Protein AF-A0A1C5L6K5-F1 (afdb_monomer_lite)

Secondary structure (DSSP, 8-state):
-HHHHHHHHHHHHHHHHHHHTT-S--HHHHHH--SHHHHHHHHHHHHHHHHHHHHHHHHHHHHHH-GGGHHHHHHHHHHHHHHHHHHHHHHHHHHHS--

Foldseek 3Di:
DLVVLLVVLVVLLVVLVCLLVVPDDDVVLCVLCVDPVLSNLLSNLVSLLSNLS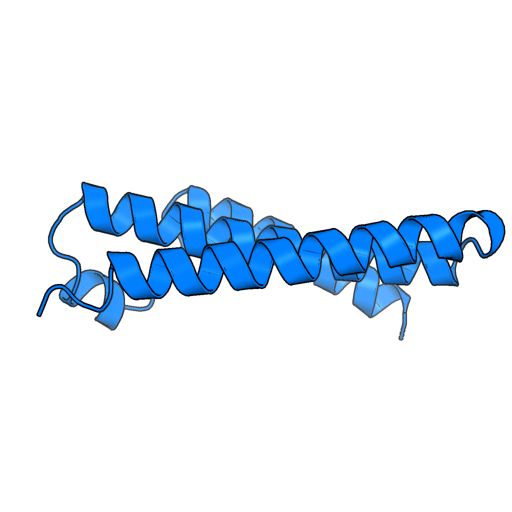SLLSNLCSVCVVPVVCVVVSVVSNVVSVVVNVVSNVVNCVVNVPPD

Sequence (99 aa):
MLALLGAFGICFILRGAFMFAGRGIPKGVLERLSDKEQLRGWYRGTGSVHILWGVCAVLLWCANTFSAISIYALIAVVICAVSSIIISCKTTYTYSRTS

Structure (mmCIF, N/CA/C/O backbone):
data_AF-A0A1C5L6K5-F1
#
_entry.id   AF-A0A1C5L6K5-F1
#
loop_
_atom_site.group_PDB
_atom_site.id
_atom_site.type_symbol
_atom_site.label_atom_id
_atom_site.label_alt_id
_atom_site.label_comp_id
_atom_site.label_asym_id
_atom_site.label_entity_id
_atom_site.label_seq_id
_atom_site.pdbx_PDB_ins_code
_atom_site.Cartn_x
_atom_site.Cartn_y
_atom_site.Cartn_z
_atom_site.occupancy
_atom_site.B_iso_or_equiv
_atom_site.auth_seq_id
_atom_site.auth_comp_id
_atom_site.auth_asym_id
_atom_site.auth_atom_id
_atom_site.pdbx_PDB_model_num
ATOM 1 N N . MET A 1 1 ? 8.110 -15.331 -12.818 1.00 61.12 1 MET A N 1
ATOM 2 C CA . MET A 1 1 ? 8.041 -14.858 -11.413 1.00 61.12 1 MET A CA 1
ATOM 3 C C . MET A 1 1 ? 7.600 -13.400 -11.292 1.00 61.12 1 MET A C 1
ATOM 5 O O . MET A 1 1 ? 6.690 -13.141 -10.526 1.00 61.12 1 MET A O 1
ATOM 9 N N . LEU A 1 2 ? 8.152 -12.450 -12.052 1.00 71.06 2 LEU A N 1
ATOM 10 C CA . LEU A 1 2 ? 7.818 -11.022 -11.888 1.00 71.06 2 LEU A CA 1
ATOM 11 C C . LEU A 1 2 ? 6.412 -10.617 -12.370 1.00 71.06 2 LEU A C 1
ATOM 13 O O . LEU A 1 2 ? 5.780 -9.783 -11.737 1.00 71.06 2 LEU A O 1
ATOM 17 N N . ALA A 1 3 ? 5.859 -11.261 -13.403 1.00 71.38 3 ALA A N 1
ATOM 18 C CA . ALA A 1 3 ? 4.453 -11.063 -13.785 1.00 71.38 3 ALA A CA 1
ATOM 19 C C . ALA A 1 3 ? 3.465 -11.490 -12.675 1.00 71.38 3 ALA A C 1
ATOM 21 O O . ALA A 1 3 ? 2.402 -10.891 -12.523 1.00 71.38 3 ALA A O 1
ATOM 22 N N . LEU A 1 4 ? 3.844 -12.476 -11.846 1.00 78.88 4 LEU A N 1
ATOM 23 C CA . LEU A 1 4 ? 3.066 -12.861 -10.663 1.00 78.88 4 LEU A CA 1
ATOM 24 C C . LEU A 1 4 ? 3.094 -11.758 -9.599 1.00 78.88 4 LEU A C 1
ATOM 26 O O . LEU A 1 4 ? 2.103 -11.588 -8.902 1.00 78.88 4 LEU A O 1
ATOM 30 N N . LEU A 1 5 ? 4.183 -10.984 -9.504 1.00 79.12 5 LEU A N 1
ATOM 31 C CA . LEU A 1 5 ? 4.285 -9.825 -8.611 1.00 79.12 5 LEU A CA 1
ATOM 32 C C . LEU A 1 5 ? 3.297 -8.723 -9.023 1.00 79.12 5 LEU A C 1
ATOM 34 O O . LEU A 1 5 ? 2.600 -8.174 -8.174 1.00 79.12 5 LEU A O 1
ATOM 38 N N . GLY A 1 6 ? 3.186 -8.455 -10.329 1.00 81.50 6 GLY A N 1
ATOM 39 C CA . GLY A 1 6 ? 2.201 -7.517 -10.874 1.00 81.50 6 GLY A CA 1
ATOM 40 C C . GLY A 1 6 ? 0.762 -7.961 -10.595 1.00 81.50 6 GLY A C 1
ATOM 41 O O . GLY A 1 6 ? -0.028 -7.191 -10.049 1.00 81.50 6 GLY A O 1
ATOM 42 N N . ALA A 1 7 ? 0.435 -9.228 -10.876 1.00 83.81 7 ALA A N 1
ATOM 43 C CA . ALA A 1 7 ? -0.884 -9.794 -10.577 1.00 83.81 7 ALA A CA 1
ATOM 44 C C . ALA A 1 7 ? -1.198 -9.779 -9.068 1.00 83.81 7 ALA A C 1
ATOM 46 O O . ALA A 1 7 ? -2.296 -9.401 -8.663 1.00 83.81 7 ALA A O 1
ATOM 47 N N . PHE A 1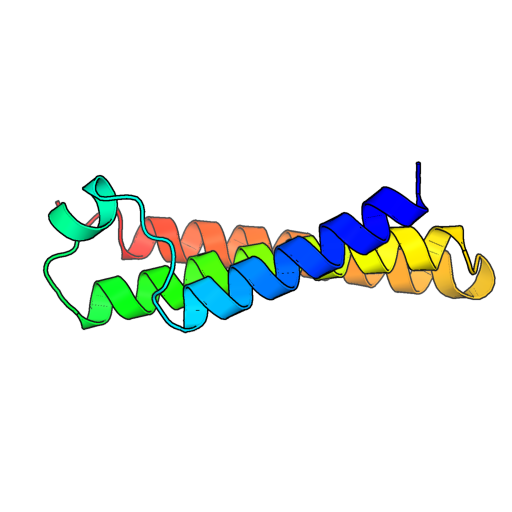 8 ? -0.221 -10.118 -8.224 1.00 87.06 8 PHE A N 1
ATOM 48 C CA . PHE A 1 8 ? -0.339 -10.048 -6.768 1.00 87.06 8 PHE 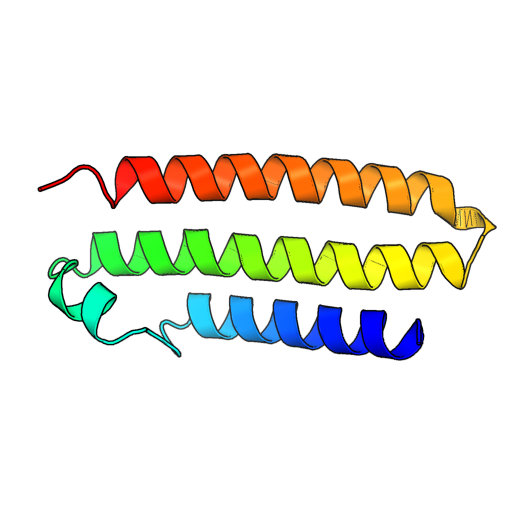A CA 1
ATOM 49 C C . PHE A 1 8 ? -0.588 -8.616 -6.281 1.00 87.06 8 PHE A C 1
ATOM 51 O O . PHE A 1 8 ? -1.437 -8.400 -5.416 1.00 87.06 8 PHE A O 1
ATOM 58 N N . GLY A 1 9 ? 0.089 -7.634 -6.880 1.00 86.69 9 GLY A N 1
ATOM 59 C CA . GLY A 1 9 ? -0.125 -6.219 -6.599 1.00 86.69 9 GLY A CA 1
ATOM 60 C C . GLY A 1 9 ? -1.553 -5.768 -6.904 1.00 86.69 9 GLY A C 1
ATOM 61 O O . GLY A 1 9 ? -2.199 -5.155 -6.054 1.00 86.69 9 GLY A O 1
ATOM 62 N N . ILE A 1 10 ? -2.093 -6.157 -8.062 1.00 89.19 10 ILE A N 1
ATOM 63 C CA . ILE A 1 10 ? -3.491 -5.879 -8.433 1.00 89.19 10 ILE A CA 1
ATOM 64 C C . ILE A 1 10 ? -4.458 -6.528 -7.432 1.00 89.19 10 ILE A C 1
ATOM 66 O O . ILE A 1 10 ? -5.382 -5.870 -6.952 1.00 89.19 10 ILE A O 1
ATOM 70 N N . CYS A 1 11 ? -4.223 -7.785 -7.044 1.00 89.94 11 CYS A N 1
ATOM 71 C CA . CYS A 1 11 ? -5.028 -8.464 -6.026 1.00 89.94 11 CYS A CA 1
ATOM 72 C C . CYS A 1 11 ? -5.001 -7.735 -4.670 1.00 89.94 11 CYS A C 1
ATOM 74 O O . CYS A 1 11 ? -6.028 -7.657 -3.996 1.00 89.94 11 CYS A O 1
ATOM 76 N N . PHE A 1 12 ? -3.857 -7.171 -4.272 1.00 88.75 12 PHE A N 1
ATOM 77 C CA . PHE A 1 12 ? -3.727 -6.374 -3.049 1.00 88.75 12 PHE A CA 1
ATOM 78 C C . PHE A 1 12 ? -4.501 -5.054 -3.117 1.00 88.75 12 PHE A C 1
ATOM 80 O O . PHE A 1 12 ? -5.180 -4.698 -2.151 1.00 88.75 12 PHE A O 1
ATOM 87 N N . ILE A 1 13 ? -4.472 -4.375 -4.267 1.00 90.81 13 ILE A N 1
ATOM 88 C CA . ILE A 1 13 ? -5.275 -3.169 -4.512 1.00 90.81 13 ILE A CA 1
ATOM 89 C C . ILE A 1 13 ? 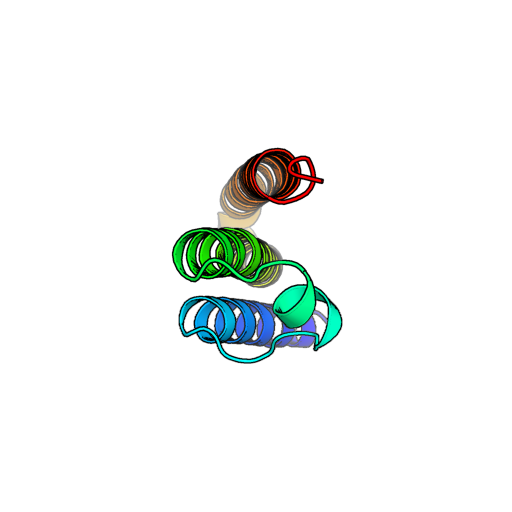-6.765 -3.501 -4.399 1.00 90.81 13 ILE A C 1
ATOM 91 O O . ILE A 1 13 ? -7.491 -2.835 -3.660 1.00 90.81 13 ILE A O 1
ATOM 95 N N . LEU A 1 14 ? -7.212 -4.569 -5.066 1.00 89.06 14 LEU A N 1
ATOM 96 C CA . LEU A 1 14 ? -8.602 -5.022 -5.000 1.00 89.06 14 LEU A CA 1
ATOM 97 C C . LEU A 1 14 ? -9.004 -5.383 -3.568 1.00 89.06 14 LEU A C 1
ATOM 99 O O . LEU A 1 14 ? -10.057 -4.955 -3.100 1.00 89.06 14 LEU A O 1
ATOM 103 N N . ARG A 1 15 ? -8.154 -6.109 -2.833 1.00 86.69 15 ARG A N 1
ATOM 104 C CA . ARG A 1 15 ? -8.404 -6.453 -1.427 1.00 86.69 15 ARG A CA 1
ATOM 105 C C . ARG A 1 15 ? -8.549 -5.209 -0.553 1.00 86.69 15 ARG A C 1
ATOM 107 O O . ARG A 1 15 ? -9.476 -5.148 0.252 1.00 86.69 15 ARG A O 1
ATOM 114 N N . GLY A 1 16 ? -7.677 -4.217 -0.717 1.00 85.88 16 GLY A N 1
ATOM 115 C CA . GLY A 1 16 ? -7.786 -2.962 0.021 1.00 85.88 16 GLY A CA 1
ATOM 116 C C . GLY A 1 16 ? -9.048 -2.171 -0.343 1.00 85.88 16 GLY A C 1
ATOM 117 O O . GLY A 1 16 ? -9.704 -1.635 0.548 1.00 85.88 16 GLY A O 1
ATOM 118 N N . ALA A 1 17 ? -9.463 -2.181 -1.614 1.00 86.25 17 ALA A N 1
ATOM 119 C CA . ALA A 1 17 ? -10.729 -1.588 -2.052 1.00 86.25 17 ALA A CA 1
ATOM 120 C C . ALA A 1 17 ? -11.955 -2.297 -1.439 1.00 86.25 17 ALA A C 1
ATOM 122 O O . ALA A 1 17 ? -12.882 -1.638 -0.965 1.00 86.25 17 ALA A O 1
ATOM 123 N N . PHE A 1 18 ? -11.947 -3.632 -1.361 1.00 85.69 18 PHE A N 1
ATOM 124 C CA . PHE A 1 18 ? -12.991 -4.389 -0.659 1.00 85.69 18 PHE A CA 1
ATOM 125 C C . PHE A 1 18 ? -13.030 -4.076 0.840 1.00 85.69 18 PHE A C 1
ATOM 127 O O . PHE A 1 18 ? -14.117 -3.938 1.405 1.00 85.69 18 PHE A O 1
ATOM 134 N N . MET A 1 19 ? -11.866 -3.897 1.472 1.00 83.81 19 MET A N 1
ATOM 135 C CA . MET A 1 19 ? -11.784 -3.476 2.871 1.00 83.81 19 MET A CA 1
ATOM 136 C C . MET A 1 19 ? -12.367 -2.076 3.080 1.00 83.81 19 MET A C 1
ATOM 138 O O . MET A 1 19 ? -13.119 -1.889 4.030 1.00 83.81 19 MET A O 1
ATOM 142 N N . PHE A 1 20 ? -12.136 -1.122 2.170 1.00 78.38 20 PHE A N 1
ATOM 143 C CA . PHE A 1 20 ? -12.796 0.192 2.201 1.00 78.38 20 PHE A CA 1
ATOM 144 C C . PHE A 1 20 ? -14.327 0.103 2.134 1.00 78.38 20 PHE A C 1
ATOM 146 O O . PHE A 1 20 ? -15.017 0.902 2.768 1.00 78.38 20 PHE A O 1
ATOM 153 N N . ALA A 1 21 ? -14.851 -0.878 1.396 1.00 78.00 21 ALA A N 1
ATOM 154 C CA . ALA A 1 21 ? -16.280 -1.175 1.318 1.00 78.00 21 ALA A CA 1
ATOM 155 C C . ALA A 1 21 ? -16.815 -1.960 2.537 1.00 78.00 21 ALA A C 1
ATOM 157 O O . ALA A 1 21 ? -17.986 -2.337 2.553 1.00 78.00 21 ALA A O 1
ATOM 158 N N . GLY A 1 22 ? -15.977 -2.230 3.546 1.00 69.94 22 GLY A N 1
ATOM 159 C CA . GLY A 1 22 ? -16.348 -2.961 4.759 1.00 69.94 22 GLY A CA 1
ATOM 160 C C . GLY A 1 22 ? -16.496 -4.474 4.563 1.00 69.94 22 GLY A C 1
ATOM 161 O O . GLY A 1 22 ? -17.120 -5.136 5.388 1.00 69.94 22 GLY A O 1
ATOM 162 N N . ARG A 1 23 ? -15.954 -5.049 3.478 1.00 70.06 23 ARG A N 1
ATOM 163 C CA . ARG A 1 23 ? -16.014 -6.496 3.201 1.00 70.06 23 ARG A CA 1
ATOM 164 C C . ARG A 1 23 ? -14.687 -7.186 3.551 1.00 70.06 23 ARG A C 1
ATOM 166 O O . ARG A 1 23 ? -13.622 -6.693 3.195 1.00 70.06 23 ARG A O 1
ATOM 173 N N . GLY A 1 24 ? -14.754 -8.361 4.196 1.00 65.00 24 GLY A N 1
ATOM 174 C CA . GLY A 1 24 ? -13.588 -9.237 4.441 1.00 65.00 24 GLY A CA 1
ATOM 175 C C . GLY A 1 24 ? -12.982 -9.190 5.852 1.00 65.00 24 GLY A C 1
ATOM 176 O O . GLY A 1 24 ? -11.761 -9.190 5.998 1.00 65.00 24 GLY A O 1
ATOM 177 N N . ILE A 1 25 ? -13.818 -9.137 6.892 1.00 61.56 25 ILE A N 1
ATOM 178 C CA . ILE A 1 25 ? -13.397 -8.853 8.273 1.00 61.56 25 ILE A CA 1
ATOM 179 C C . ILE A 1 25 ? -13.189 -10.152 9.060 1.00 61.56 25 ILE A C 1
ATOM 181 O O . ILE A 1 25 ? -14.074 -11.012 9.048 1.00 61.56 25 ILE A O 1
ATOM 185 N N . PRO A 1 26 ? -12.083 -10.294 9.808 1.00 64.12 26 PRO A N 1
ATOM 186 C CA . PRO A 1 26 ? -11.951 -11.350 10.806 1.00 64.12 26 PRO A CA 1
ATOM 187 C C . PRO A 1 26 ? -12.968 -11.127 11.933 1.00 64.12 26 PRO A C 1
ATOM 189 O O . PRO A 1 26 ? -12.986 -10.052 12.530 1.00 64.12 26 PRO A O 1
ATOM 192 N N . LYS A 1 27 ? -13.793 -12.134 12.255 1.00 65.94 27 LYS A N 1
ATOM 193 C CA . LYS A 1 27 ? -14.882 -12.028 13.253 1.00 65.94 27 LYS A CA 1
ATOM 194 C C . LYS A 1 27 ? -14.451 -11.371 14.576 1.00 65.94 27 LYS A C 1
ATOM 196 O O . LYS A 1 27 ? -15.162 -10.509 15.075 1.00 65.94 27 LYS A O 1
ATOM 201 N N . GLY A 1 28 ? -13.240 -11.662 15.059 1.00 66.44 28 GLY A N 1
ATOM 202 C CA . GLY A 1 28 ? -12.717 -11.089 16.306 1.00 66.44 28 GLY A CA 1
ATOM 203 C C . GLY A 1 28 ? -12.453 -9.573 16.292 1.00 66.44 28 GLY A C 1
ATOM 204 O O . GLY A 1 28 ? -12.392 -8.961 17.353 1.00 66.44 28 GLY A O 1
ATOM 205 N N . VAL A 1 29 ? -12.312 -8.939 15.119 1.00 65.12 29 VAL A N 1
ATOM 206 C CA . VAL A 1 29 ? -12.219 -7.466 15.009 1.00 65.12 29 VAL A CA 1
ATOM 207 C C . VAL A 1 29 ? -13.610 -6.839 15.099 1.00 65.12 29 VAL A C 1
ATOM 209 O O . VAL A 1 29 ? -13.772 -5.802 15.734 1.00 65.12 29 VAL A O 1
ATOM 212 N N . LEU A 1 30 ? -14.614 -7.496 14.510 1.00 68.69 30 LEU A N 1
ATOM 213 C CA . LEU A 1 30 ? -16.009 -7.059 14.556 1.00 68.69 30 LEU A CA 1
ATOM 214 C C . LEU A 1 30 ? -16.567 -7.091 15.986 1.00 68.69 30 LEU A C 1
ATOM 216 O O . LEU 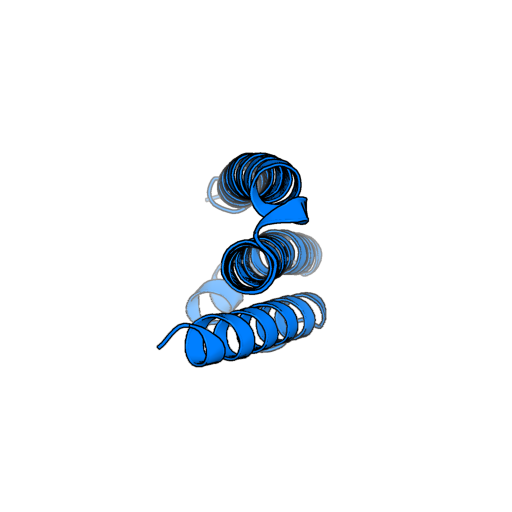A 1 30 ? -17.301 -6.197 16.380 1.00 68.69 30 LEU A O 1
ATOM 220 N N . GLU A 1 31 ? -16.193 -8.113 16.758 1.00 68.12 31 GLU A N 1
ATOM 221 C CA . GLU A 1 31 ? -16.626 -8.285 18.151 1.00 68.12 31 GLU A CA 1
ATOM 222 C C . GLU A 1 31 ? -15.961 -7.287 19.113 1.00 68.12 31 GLU A C 1
ATOM 224 O O . GLU A 1 31 ? -16.555 -6.929 20.126 1.00 68.12 31 GLU A O 1
ATOM 229 N N . ARG A 1 32 ? -14.744 -6.813 18.804 1.00 68.19 32 ARG A N 1
ATOM 230 C CA . ARG A 1 32 ? -14.021 -5.826 19.629 1.00 68.19 32 ARG A CA 1
ATOM 231 C C . ARG A 1 32 ? -14.402 -4.379 19.333 1.00 68.19 32 ARG A C 1
ATOM 233 O O . ARG A 1 32 ? -14.413 -3.559 20.242 1.00 68.19 32 ARG A O 1
ATOM 240 N N . LEU A 1 33 ? -14.680 -4.051 18.075 1.00 66.50 33 LEU A N 1
ATOM 241 C CA . LEU A 1 33 ? -15.028 -2.698 17.642 1.00 66.50 33 LEU A CA 1
ATOM 242 C C . LEU A 1 33 ? -16.549 -2.603 17.476 1.00 66.50 33 LEU A C 1
ATOM 244 O O . LEU A 1 33 ? -17.078 -2.709 16.376 1.00 66.50 33 LEU A O 1
ATOM 248 N N . SER A 1 34 ? -17.259 -2.422 18.590 1.00 64.31 34 SER A N 1
ATOM 249 C CA . SER A 1 34 ? -18.728 -2.307 18.587 1.00 64.31 34 SER A CA 1
ATOM 250 C C . SER A 1 34 ? -19.217 -0.983 17.967 1.00 64.31 34 SER A C 1
ATOM 252 O O . SER A 1 34 ? -20.339 -0.885 17.467 1.00 64.31 34 SER A O 1
ATOM 254 N N . ASP A 1 35 ? -18.355 0.041 17.941 1.00 77.25 35 ASP A N 1
ATOM 255 C CA . ASP A 1 35 ? -18.667 1.354 17.378 1.00 77.25 35 ASP A CA 1
ATOM 256 C C . ASP A 1 35 ? -18.439 1.400 15.854 1.00 77.25 35 ASP A C 1
ATOM 258 O O . ASP A 1 35 ? -17.326 1.200 15.350 1.00 77.25 35 ASP A O 1
ATOM 262 N N . LYS A 1 36 ? -19.507 1.710 15.106 1.00 73.94 36 LYS A N 1
ATOM 263 C CA . LYS A 1 36 ? -19.508 1.789 13.636 1.00 73.94 36 LYS A CA 1
ATOM 264 C C . LYS A 1 36 ? -18.497 2.803 13.101 1.00 73.94 36 LYS A C 1
ATOM 266 O O . LYS A 1 36 ? -17.960 2.586 12.011 1.00 73.94 36 LYS A O 1
ATOM 271 N N . GLU A 1 37 ? -18.229 3.893 13.820 1.00 76.94 37 GLU A N 1
ATOM 272 C CA . GLU A 1 37 ? -17.249 4.890 13.372 1.00 76.94 37 GLU A CA 1
ATOM 273 C C . GLU A 1 37 ? -15.813 4.380 13.484 1.00 76.94 37 GLU A C 1
ATOM 275 O O . GLU A 1 37 ? -15.034 4.507 12.532 1.00 76.94 37 GLU A O 1
ATOM 280 N N . GLN A 1 38 ? -15.471 3.734 14.600 1.00 76.25 38 GLN A N 1
ATOM 281 C CA . GLN A 1 38 ? -14.146 3.147 14.798 1.00 76.25 38 GLN A CA 1
ATOM 282 C C . GLN A 1 38 ? -13.890 2.005 13.813 1.00 76.25 38 GLN A C 1
ATOM 284 O O . GLN A 1 38 ? -12.817 1.917 13.214 1.00 76.25 38 GLN A O 1
ATOM 289 N N . LEU A 1 39 ? -14.913 1.186 13.564 1.00 77.38 39 LEU A N 1
ATOM 290 C CA . LEU A 1 39 ? -14.881 0.109 12.582 1.00 77.38 39 LEU A CA 1
ATOM 291 C C . LEU A 1 39 ? -14.611 0.650 11.164 1.00 77.38 39 LEU A C 1
ATOM 293 O O . LEU A 1 39 ? -13.743 0.148 10.448 1.00 77.38 39 LEU A O 1
ATOM 297 N N . ARG A 1 40 ? -15.285 1.745 10.782 1.00 79.50 40 ARG A N 1
ATOM 298 C CA . ARG A 1 40 ? -15.082 2.425 9.493 1.00 79.50 40 ARG A CA 1
ATOM 299 C C . ARG A 1 40 ? -13.698 3.060 9.378 1.00 79.50 40 ARG A C 1
ATOM 301 O O . ARG A 1 40 ? -13.097 3.016 8.304 1.00 79.50 40 ARG A O 1
ATOM 308 N N . GLY A 1 41 ? -13.180 3.629 10.462 1.00 79.38 41 GLY A N 1
ATOM 309 C CA . GLY A 1 41 ? -11.814 4.144 10.531 1.00 79.38 41 GLY A CA 1
ATOM 310 C C . GLY A 1 41 ? -10.767 3.047 10.340 1.00 79.38 41 GLY A C 1
ATOM 311 O O . GLY A 1 41 ? -9.856 3.189 9.521 1.00 79.38 41 GLY A O 1
ATOM 312 N N . TRP A 1 42 ? -10.960 1.910 11.008 1.00 82.00 42 TRP A N 1
ATOM 313 C CA . TRP A 1 42 ? -10.096 0.742 10.880 1.00 82.00 42 TRP A CA 1
ATOM 314 C C . TRP A 1 42 ? -10.112 0.158 9.458 1.00 82.00 42 TRP A C 1
ATOM 316 O O . TRP A 1 42 ? -9.052 -0.123 8.898 1.00 82.00 42 TRP A O 1
ATOM 326 N N . TYR A 1 43 ? -11.286 0.063 8.817 1.00 82.38 43 TYR A N 1
ATOM 327 C CA . TYR A 1 43 ? -11.408 -0.342 7.408 1.00 82.38 43 TYR A CA 1
ATOM 328 C C . TYR A 1 43 ? -10.603 0.542 6.466 1.00 82.38 43 TYR A C 1
ATOM 330 O O . TYR A 1 43 ? -9.896 0.041 5.592 1.00 82.38 43 TYR A O 1
ATOM 338 N N . ARG A 1 44 ? -10.707 1.863 6.643 1.00 83.19 44 ARG A N 1
ATOM 339 C CA . ARG A 1 44 ? -10.001 2.829 5.802 1.00 83.19 44 ARG A CA 1
ATOM 340 C C . ARG A 1 44 ? -8.495 2.724 5.995 1.00 83.19 44 ARG A C 1
ATOM 342 O O . ARG A 1 44 ? -7.765 2.721 5.007 1.00 83.19 44 ARG A O 1
ATOM 349 N N . GLY A 1 45 ? -8.033 2.598 7.238 1.00 84.31 45 GLY A N 1
ATOM 350 C CA . GLY A 1 45 ? -6.614 2.456 7.553 1.00 84.31 45 GLY A CA 1
ATOM 351 C C . GLY A 1 45 ? -6.014 1.183 6.959 1.00 84.31 45 GLY A C 1
ATOM 352 O O . GLY A 1 45 ? -5.090 1.243 6.147 1.00 84.31 45 GLY A O 1
ATOM 353 N N . THR A 1 46 ? -6.599 0.029 7.283 1.00 85.25 46 THR A N 1
ATOM 354 C CA . THR A 1 46 ? -6.122 -1.274 6.798 1.00 85.25 46 THR A CA 1
ATOM 355 C C . THR A 1 46 ? -6.267 -1.414 5.279 1.00 85.25 46 THR A C 1
ATOM 357 O O . THR A 1 46 ? -5.372 -1.951 4.621 1.00 85.25 46 THR A O 1
ATOM 360 N N . GLY A 1 47 ? -7.356 -0.900 4.700 1.00 86.19 47 GLY A N 1
ATOM 361 C CA . GLY A 1 47 ? -7.572 -0.883 3.253 1.00 86.19 47 GLY A CA 1
ATOM 362 C C . GLY A 1 47 ? -6.537 -0.033 2.515 1.00 86.19 47 GLY A C 1
ATOM 363 O O . GLY A 1 47 ? -5.975 -0.486 1.518 1.00 86.19 47 GLY A O 1
ATOM 364 N N . SER A 1 48 ? -6.210 1.151 3.047 1.00 87.75 48 SER A N 1
ATOM 365 C CA . SER A 1 48 ? -5.163 2.025 2.492 1.00 87.75 48 SER A CA 1
ATOM 366 C C . SER A 1 48 ? -3.806 1.329 2.463 1.00 87.75 48 SER A C 1
ATOM 368 O O . SER A 1 48 ? -3.130 1.352 1.438 1.00 87.75 48 SER A O 1
ATOM 370 N N . VAL A 1 49 ? -3.432 0.659 3.559 1.00 88.62 49 VAL A N 1
ATOM 371 C CA . VAL A 1 49 ? -2.184 -0.113 3.665 1.00 88.62 49 VAL A CA 1
ATOM 372 C C . VAL A 1 49 ? -2.108 -1.180 2.570 1.00 88.62 49 VAL A C 1
ATOM 374 O O . VAL A 1 49 ? -1.112 -1.254 1.856 1.00 88.62 49 VAL A O 1
ATOM 377 N N . HIS A 1 50 ? -3.171 -1.964 2.370 1.00 88.62 50 HIS A N 1
ATOM 378 C CA . HIS A 1 50 ? -3.192 -2.993 1.323 1.00 88.62 50 HIS A CA 1
ATOM 379 C C . HIS A 1 50 ? -3.072 -2.406 -0.088 1.00 88.62 50 HIS A C 1
ATOM 381 O O . HIS A 1 50 ? -2.341 -2.958 -0.909 1.00 88.62 50 HIS A O 1
ATOM 387 N N . ILE A 1 51 ? -3.731 -1.275 -0.364 1.00 88.94 51 ILE A N 1
ATOM 388 C CA . ILE A 1 51 ? -3.597 -0.579 -1.651 1.00 88.94 51 ILE A CA 1
ATOM 389 C C . ILE A 1 51 ? -2.162 -0.093 -1.862 1.00 88.94 51 ILE A C 1
ATOM 391 O O . ILE A 1 51 ? -1.603 -0.342 -2.925 1.00 88.94 51 ILE A O 1
ATOM 395 N N . LEU A 1 52 ? -1.542 0.534 -0.858 1.00 88.94 52 LEU A N 1
ATOM 396 C CA . LEU A 1 52 ? -0.157 1.014 -0.928 1.00 88.94 52 LEU A CA 1
ATOM 397 C C . LEU A 1 52 ? 0.825 -0.127 -1.223 1.00 88.94 52 LEU A C 1
ATOM 399 O O . LEU A 1 52 ? 1.654 -0.003 -2.121 1.00 88.94 52 LEU A O 1
ATOM 403 N N . TRP A 1 53 ? 0.689 -1.266 -0.541 1.00 88.81 53 TRP A N 1
ATOM 404 C CA . TRP A 1 53 ? 1.505 -2.452 -0.824 1.00 88.81 53 TRP A CA 1
ATOM 405 C C . TRP A 1 53 ? 1.257 -3.027 -2.219 1.00 88.81 53 TRP A C 1
ATOM 407 O O . TRP A 1 53 ? 2.202 -3.442 -2.892 1.00 88.81 53 TRP A O 1
ATOM 417 N N . GLY A 1 54 ? 0.006 -3.020 -2.680 1.00 88.75 54 GLY A N 1
ATOM 418 C CA . GLY A 1 54 ? -0.331 -3.449 -4.030 1.00 88.75 54 GLY A CA 1
ATOM 419 C C . GLY A 1 54 ? 0.282 -2.549 -5.105 1.00 88.75 54 GLY A C 1
ATOM 420 O O . GLY A 1 54 ? 0.874 -3.049 -6.061 1.00 88.75 54 GLY A O 1
ATOM 421 N N . VAL A 1 55 ? 0.239 -1.228 -4.906 1.00 88.31 55 VAL A N 1
ATOM 422 C CA . VAL A 1 55 ? 0.902 -0.240 -5.771 1.00 88.31 55 VAL A CA 1
ATOM 423 C C . VAL A 1 55 ? 2.418 -0.449 -5.775 1.00 88.31 55 VAL A C 1
ATOM 425 O O . VAL A 1 55 ? 3.010 -0.462 -6.851 1.00 88.31 55 VAL A O 1
ATOM 428 N N . CYS A 1 56 ? 3.049 -0.709 -4.623 1.00 89.88 56 CYS A N 1
ATOM 429 C CA . CYS A 1 56 ? 4.477 -1.042 -4.566 1.00 89.88 56 CYS A CA 1
ATOM 430 C C . CYS A 1 56 ? 4.825 -2.268 -5.419 1.00 89.88 56 CYS A C 1
ATOM 432 O O . CYS A 1 56 ? 5.794 -2.238 -6.173 1.00 89.88 56 CYS A O 1
ATOM 434 N N . ALA A 1 57 ? 4.038 -3.342 -5.326 1.00 88.19 57 ALA A N 1
ATOM 435 C CA . ALA A 1 57 ? 4.272 -4.560 -6.099 1.00 88.19 57 ALA A CA 1
ATOM 436 C C . ALA A 1 57 ? 4.126 -4.327 -7.615 1.00 88.19 57 ALA A C 1
ATOM 438 O O . ALA A 1 57 ? 4.943 -4.818 -8.395 1.00 88.19 57 ALA A O 1
ATOM 439 N N . VAL A 1 58 ? 3.144 -3.520 -8.037 1.00 87.75 58 VAL A N 1
ATOM 440 C CA . VAL A 1 58 ? 2.989 -3.119 -9.446 1.00 87.75 58 VAL A CA 1
ATOM 441 C C . VAL A 1 58 ? 4.160 -2.243 -9.904 1.00 87.75 58 VAL A C 1
ATOM 443 O O . VAL A 1 58 ? 4.709 -2.474 -10.977 1.00 87.75 58 VAL A O 1
ATOM 446 N N . LEU A 1 59 ? 4.596 -1.281 -9.087 1.00 85.81 59 LEU A N 1
ATOM 447 C CA . LEU A 1 59 ? 5.726 -0.405 -9.407 1.00 85.81 59 LEU A CA 1
ATOM 448 C C . LEU A 1 59 ? 7.048 -1.168 -9.507 1.00 85.81 59 LEU A C 1
ATOM 450 O O . LEU A 1 59 ? 7.831 -0.889 -10.409 1.00 85.81 59 LEU A O 1
ATOM 454 N N . LEU A 1 60 ? 7.287 -2.155 -8.641 1.00 85.94 60 LEU A N 1
ATOM 455 C CA . LEU A 1 60 ? 8.459 -3.031 -8.728 1.00 85.94 60 LEU A CA 1
ATOM 456 C C . LEU A 1 60 ? 8.442 -3.873 -10.009 1.00 85.94 60 LEU A C 1
ATOM 458 O O . LEU A 1 60 ? 9.477 -4.041 -10.656 1.00 85.94 60 LEU A O 1
ATOM 462 N N . TRP A 1 61 ? 7.267 -4.356 -10.418 1.00 86.88 61 TRP A N 1
ATOM 463 C CA . TRP A 1 61 ? 7.113 -5.027 -11.707 1.00 86.88 61 TRP A CA 1
ATOM 464 C C . TRP A 1 61 ? 7.393 -4.078 -12.887 1.00 86.88 61 TRP A C 1
ATOM 466 O O . TRP A 1 61 ? 8.125 -4.449 -13.810 1.00 86.88 61 TRP A O 1
ATOM 476 N N . CYS A 1 62 ? 6.895 -2.838 -12.837 1.00 81.81 62 CYS A N 1
ATOM 477 C CA . CYS A 1 62 ? 7.175 -1.810 -13.844 1.00 81.81 62 CYS A CA 1
ATOM 478 C C . CYS A 1 62 ? 8.660 -1.428 -13.895 1.00 81.81 62 CYS A C 1
ATOM 480 O O . CYS A 1 62 ? 9.215 -1.349 -14.985 1.00 81.81 62 CYS A O 1
ATOM 482 N N . ALA A 1 63 ? 9.317 -1.245 -12.746 1.00 83.88 63 ALA A N 1
ATOM 483 C CA . ALA A 1 63 ? 10.739 -0.909 -12.649 1.00 83.88 63 ALA A CA 1
ATOM 484 C C . ALA A 1 63 ? 11.626 -1.970 -13.307 1.00 83.88 63 ALA A C 1
ATOM 486 O O . ALA A 1 63 ? 12.616 -1.645 -13.958 1.00 83.88 63 ALA A O 1
ATOM 487 N N . ASN A 1 64 ? 11.247 -3.241 -13.155 1.00 82.50 64 ASN A N 1
ATOM 488 C CA . ASN A 1 64 ? 11.942 -4.350 -13.791 1.00 82.50 64 ASN A CA 1
ATOM 489 C C . ASN A 1 64 ? 11.660 -4.428 -15.300 1.00 82.50 64 ASN A C 1
ATOM 491 O O . ASN A 1 64 ? 12.543 -4.776 -16.074 1.00 82.50 64 ASN A O 1
ATOM 495 N N . THR A 1 65 ? 10.421 -4.158 -15.719 1.00 82.62 65 THR A N 1
ATOM 496 C CA . THR A 1 65 ? 10.010 -4.264 -17.131 1.00 82.62 65 THR A CA 1
ATOM 497 C C . THR A 1 65 ? 10.531 -3.090 -17.965 1.00 82.62 65 THR A C 1
ATOM 499 O O . THR A 1 65 ? 10.892 -3.264 -19.125 1.00 82.62 65 THR A O 1
ATOM 502 N N . PHE A 1 66 ? 10.621 -1.902 -17.365 1.00 82.06 66 PHE A N 1
ATOM 503 C CA . PHE A 1 66 ? 11.040 -0.662 -18.009 1.00 82.06 66 PHE A CA 1
ATOM 504 C C . PHE A 1 66 ? 12.189 -0.026 -17.214 1.00 82.06 66 PHE A C 1
ATOM 506 O O . PHE A 1 66 ? 11.973 0.792 -16.316 1.00 82.06 66 PHE A O 1
ATOM 513 N N . SER A 1 67 ? 13.434 -0.377 -17.555 1.00 76.31 67 SER A N 1
ATOM 514 C CA . SER A 1 67 ? 14.615 0.077 -16.800 1.00 76.31 67 SER A CA 1
ATOM 515 C C . SER A 1 67 ? 14.772 1.603 -16.776 1.00 76.31 67 SER A C 1
ATOM 517 O O . SER A 1 67 ? 15.238 2.152 -15.777 1.00 76.31 67 SER A O 1
ATOM 519 N N . ALA A 1 68 ? 14.305 2.296 -17.821 1.00 81.75 68 ALA A N 1
ATOM 520 C CA . ALA A 1 68 ? 14.365 3.753 -17.951 1.00 81.75 68 ALA A CA 1
ATOM 521 C C . ALA A 1 68 ? 13.598 4.511 -16.848 1.00 81.75 68 ALA A C 1
ATOM 523 O O . ALA A 1 68 ? 13.931 5.653 -16.549 1.00 81.75 68 ALA A O 1
ATOM 524 N N . ILE A 1 69 ? 12.596 3.883 -16.219 1.00 80.88 69 ILE A N 1
ATOM 525 C CA . ILE A 1 69 ? 11.789 4.491 -15.144 1.00 80.88 69 ILE A CA 1
ATOM 526 C C . ILE A 1 69 ? 12.064 3.880 -13.763 1.00 80.88 69 ILE A C 1
ATOM 528 O O . ILE A 1 69 ? 11.400 4.233 -12.787 1.00 80.88 69 ILE A O 1
ATOM 532 N N . SER A 1 70 ? 13.040 2.974 -13.660 1.00 80.50 70 SER A N 1
ATOM 533 C CA . SER A 1 70 ? 13.304 2.181 -12.452 1.00 80.50 70 SER A CA 1
ATOM 534 C C . SER A 1 70 ? 13.598 3.029 -11.209 1.00 80.50 70 SER A C 1
ATOM 536 O O . SER A 1 70 ? 13.065 2.741 -10.140 1.00 80.50 70 SER A O 1
ATOM 538 N N . ILE A 1 71 ? 14.364 4.117 -11.349 1.00 82.88 71 ILE A N 1
ATOM 539 C CA . ILE A 1 71 ? 14.690 5.035 -10.245 1.00 82.88 71 ILE A CA 1
ATOM 540 C C . ILE A 1 71 ? 13.433 5.749 -9.728 1.00 82.88 71 ILE A C 1
ATOM 542 O O . ILE A 1 71 ? 13.204 5.798 -8.521 1.00 82.88 71 ILE A O 1
ATOM 546 N N . TYR A 1 72 ? 12.581 6.253 -10.624 1.00 83.44 72 TYR A N 1
ATOM 547 C CA . TYR A 1 72 ? 11.331 6.919 -10.240 1.00 83.44 72 TYR A CA 1
ATOM 548 C C . TYR A 1 72 ? 10.357 5.950 -9.565 1.00 83.44 72 TYR A C 1
ATOM 550 O O . TYR A 1 72 ? 9.751 6.282 -8.545 1.00 83.44 72 TYR A O 1
ATOM 558 N N . ALA A 1 73 ? 10.246 4.730 -10.096 1.00 82.06 73 ALA A N 1
ATOM 559 C CA . ALA A 1 73 ? 9.431 3.678 -9.503 1.00 82.06 73 ALA A CA 1
ATOM 560 C C . ALA A 1 73 ? 9.942 3.281 -8.107 1.00 82.06 73 ALA A C 1
ATOM 562 O O . ALA A 1 73 ? 9.138 3.111 -7.192 1.00 82.06 73 ALA A O 1
ATOM 563 N N . LEU A 1 74 ? 11.262 3.208 -7.907 1.00 82.75 74 LEU A N 1
ATOM 564 C CA . LEU A 1 74 ? 11.863 2.916 -6.606 1.00 82.75 74 LEU A CA 1
ATOM 565 C C . LEU A 1 74 ? 11.564 4.014 -5.573 1.00 82.75 74 LEU A C 1
ATOM 567 O O . LEU A 1 74 ? 11.171 3.704 -4.450 1.00 82.75 74 LEU A O 1
ATOM 571 N N . ILE A 1 75 ? 11.683 5.291 -5.953 1.00 86.88 75 ILE A N 1
ATOM 572 C CA . ILE A 1 75 ? 11.338 6.424 -5.076 1.00 86.88 75 ILE A CA 1
ATOM 573 C C . ILE A 1 75 ? 9.864 6.346 -4.657 1.00 86.88 75 ILE A C 1
ATOM 575 O O . ILE A 1 75 ? 9.544 6.473 -3.474 1.00 86.88 75 ILE A O 1
ATOM 579 N N . ALA A 1 76 ? 8.964 6.077 -5.605 1.00 86.56 76 ALA A N 1
ATOM 580 C CA . ALA A 1 76 ? 7.541 5.929 -5.321 1.00 86.56 76 ALA A CA 1
ATOM 581 C C . ALA A 1 76 ? 7.250 4.743 -4.380 1.00 86.56 76 ALA A C 1
ATOM 583 O O . ALA A 1 76 ? 6.432 4.881 -3.469 1.00 86.56 76 ALA A O 1
ATOM 584 N N . VAL A 1 77 ? 7.955 3.615 -4.532 1.00 87.88 77 VAL A N 1
ATOM 585 C CA . VAL A 1 77 ? 7.866 2.462 -3.615 1.00 87.88 77 VAL A CA 1
ATOM 586 C C . VAL A 1 77 ? 8.280 2.852 -2.196 1.00 87.88 77 VAL A C 1
ATOM 588 O O . VAL A 1 77 ? 7.575 2.513 -1.246 1.00 87.88 77 VAL A O 1
ATOM 591 N N . VAL A 1 78 ? 9.376 3.600 -2.032 1.00 88.19 78 VAL A N 1
ATOM 592 C CA . VAL A 1 78 ? 9.836 4.064 -0.710 1.00 88.19 78 VAL A CA 1
ATOM 593 C C . VAL A 1 78 ? 8.794 4.972 -0.057 1.00 88.19 78 VAL A C 1
ATOM 595 O O . VAL A 1 78 ? 8.432 4.755 1.100 1.00 88.19 78 VAL A O 1
ATOM 598 N N . ILE A 1 79 ? 8.250 5.942 -0.799 1.00 90.31 79 ILE A N 1
ATOM 599 C CA . ILE A 1 79 ? 7.201 6.843 -0.296 1.00 90.31 79 ILE A CA 1
ATOM 600 C C . ILE A 1 79 ? 5.958 6.045 0.116 1.00 90.31 79 ILE A C 1
ATOM 602 O O . ILE A 1 79 ? 5.401 6.279 1.193 1.00 90.31 79 ILE A O 1
ATOM 606 N N . CYS A 1 80 ? 5.538 5.077 -0.701 1.00 87.06 80 CYS A N 1
ATOM 607 C CA . CYS A 1 80 ? 4.386 4.230 -0.406 1.00 87.06 80 CYS A CA 1
ATOM 608 C C . CYS A 1 80 ? 4.620 3.353 0.836 1.00 87.06 80 CYS A C 1
ATOM 610 O O . CYS A 1 80 ? 3.735 3.245 1.685 1.00 87.06 80 CYS A O 1
ATOM 612 N N . ALA A 1 81 ? 5.816 2.781 0.992 1.00 83.44 81 ALA A N 1
ATOM 613 C CA . ALA A 1 81 ? 6.176 1.969 2.153 1.00 83.44 81 ALA A CA 1
ATOM 614 C C . ALA A 1 81 ? 6.164 2.792 3.451 1.00 83.44 81 ALA A C 1
ATOM 616 O O . ALA A 1 81 ? 5.518 2.401 4.424 1.00 83.44 81 ALA A O 1
ATOM 617 N N . VAL A 1 82 ? 6.803 3.968 3.452 1.00 89.50 82 VAL A N 1
ATOM 618 C CA . VAL A 1 82 ? 6.811 4.879 4.609 1.00 89.50 82 VAL A CA 1
ATOM 619 C C . VAL A 1 82 ? 5.389 5.319 4.962 1.00 89.50 82 VAL A C 1
ATOM 621 O O . VAL A 1 82 ? 4.973 5.208 6.116 1.00 89.50 82 VAL A O 1
ATOM 624 N N . SER A 1 83 ? 4.606 5.741 3.965 1.00 88.62 83 SER A N 1
ATOM 625 C CA . SER A 1 83 ? 3.209 6.151 4.161 1.00 88.62 83 SER A CA 1
ATOM 626 C C . SER A 1 83 ? 2.363 5.014 4.737 1.00 88.62 83 SER A C 1
ATOM 628 O O . SER A 1 83 ? 1.589 5.224 5.670 1.00 88.62 83 SER A O 1
ATOM 630 N N . SER A 1 84 ? 2.546 3.789 4.236 1.00 87.00 84 SER A N 1
ATOM 631 C CA . SER A 1 84 ? 1.863 2.600 4.742 1.00 87.00 84 SER A CA 1
ATOM 632 C C . SER A 1 84 ? 2.208 2.318 6.205 1.00 87.00 84 SER A C 1
ATOM 634 O O . SER A 1 84 ? 1.315 1.977 6.980 1.00 87.00 84 SER A O 1
ATOM 636 N N . ILE A 1 85 ? 3.477 2.441 6.601 1.00 87.62 85 ILE A N 1
ATOM 637 C CA . ILE A 1 85 ? 3.897 2.234 7.994 1.00 87.62 85 ILE A CA 1
ATOM 638 C C . ILE A 1 85 ? 3.243 3.281 8.897 1.00 87.62 85 ILE A C 1
ATOM 640 O O . ILE A 1 85 ? 2.656 2.923 9.915 1.00 87.62 85 ILE A O 1
ATOM 644 N N . ILE A 1 86 ? 3.259 4.556 8.498 1.00 89.94 86 ILE A N 1
ATOM 645 C CA . ILE A 1 86 ? 2.636 5.645 9.263 1.00 89.94 86 ILE A CA 1
ATOM 646 C C . ILE A 1 86 ? 1.132 5.399 9.434 1.00 89.94 86 ILE A C 1
ATOM 648 O O . ILE A 1 86 ? 0.618 5.485 10.550 1.00 89.94 86 ILE A O 1
ATOM 652 N N . ILE A 1 87 ? 0.423 5.061 8.351 1.00 87.38 87 ILE A N 1
ATOM 653 C CA . ILE A 1 87 ? -1.018 4.778 8.396 1.00 87.38 87 ILE A CA 1
ATOM 654 C C . ILE A 1 87 ? -1.296 3.560 9.278 1.00 87.38 87 ILE A C 1
ATOM 656 O O . ILE A 1 87 ? -2.214 3.610 10.093 1.00 87.38 87 ILE A O 1
ATOM 660 N N . SER A 1 88 ? -0.500 2.496 9.166 1.00 83.31 88 SER A N 1
ATOM 661 C CA . SER A 1 88 ? -0.646 1.290 9.987 1.00 83.31 88 SER A CA 1
ATOM 662 C C . SER A 1 88 ? -0.444 1.585 11.475 1.00 83.31 88 SER A C 1
ATOM 664 O O . SER A 1 88 ? -1.297 1.240 12.295 1.00 83.31 88 SER A O 1
ATOM 666 N N . CYS A 1 89 ? 0.628 2.302 11.827 1.00 85.75 89 CYS A N 1
ATOM 667 C CA . CYS A 1 89 ? 0.914 2.713 13.199 1.00 85.75 89 CYS A CA 1
ATOM 668 C C . CYS A 1 89 ? -0.196 3.605 13.758 1.00 85.75 89 CYS A C 1
ATOM 670 O O . CYS A 1 89 ? -0.674 3.358 14.861 1.00 85.75 89 CYS A O 1
ATOM 672 N N . LYS A 1 90 ? -0.653 4.600 12.987 1.00 85.94 90 LYS A N 1
ATOM 673 C CA . LYS A 1 90 ? -1.740 5.497 13.396 1.00 85.94 90 LYS A CA 1
ATOM 674 C C . LYS A 1 90 ? -3.052 4.738 13.589 1.00 85.94 90 LYS A C 1
ATOM 676 O O . LYS A 1 90 ? -3.697 4.896 14.615 1.00 85.94 90 LYS A O 1
ATOM 681 N N . THR A 1 91 ? -3.420 3.882 12.638 1.00 82.38 9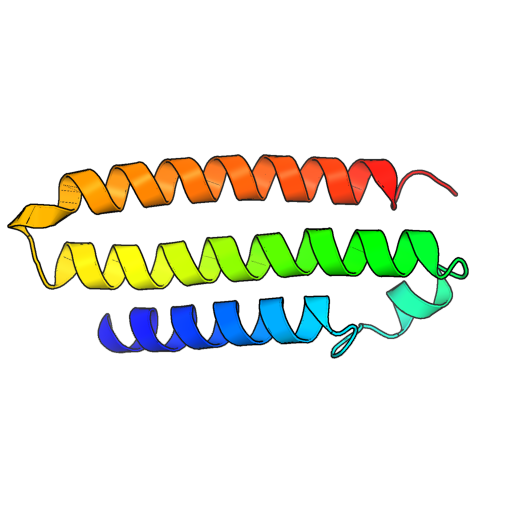1 THR A N 1
ATOM 682 C CA . THR A 1 91 ? -4.648 3.071 12.701 1.00 82.38 91 THR A CA 1
ATOM 683 C C . THR A 1 91 ? -4.608 2.127 13.899 1.00 82.38 91 THR A C 1
ATOM 685 O O . THR A 1 91 ? -5.571 2.045 14.653 1.00 82.38 91 THR A O 1
ATOM 688 N N . THR A 1 92 ? -3.476 1.460 14.126 1.00 79.44 92 THR A N 1
ATOM 689 C CA . THR A 1 92 ? -3.295 0.583 15.287 1.00 79.44 92 THR A CA 1
ATOM 690 C C . THR A 1 92 ? -3.412 1.392 16.573 1.00 79.44 92 THR A C 1
ATOM 692 O O . THR A 1 92 ? -4.290 1.121 17.377 1.00 79.44 92 THR A O 1
ATOM 695 N N . TYR A 1 93 ? -2.628 2.459 16.732 1.00 81.38 93 TYR A N 1
ATOM 696 C CA . TYR A 1 93 ? -2.645 3.285 17.939 1.00 81.38 93 TYR A CA 1
ATOM 697 C C . TYR A 1 93 ? -4.033 3.855 18.265 1.00 81.38 93 TYR A C 1
ATOM 699 O O . TYR A 1 93 ? -4.450 3.828 19.419 1.00 81.38 93 TYR A O 1
ATOM 707 N N . THR A 1 94 ? -4.756 4.360 17.263 1.00 76.31 94 THR A N 1
ATOM 708 C CA . THR A 1 94 ? -6.079 4.968 17.457 1.00 76.31 94 THR A CA 1
ATOM 709 C C . THR A 1 94 ? -7.153 3.943 17.817 1.00 76.31 94 THR A C 1
ATOM 711 O O . THR A 1 94 ? -8.040 4.268 18.598 1.00 76.31 94 THR A O 1
ATOM 714 N N . TYR A 1 95 ? -7.089 2.723 17.275 1.00 69.69 95 TYR A N 1
ATOM 715 C CA . TYR A 1 95 ? -8.184 1.752 17.396 1.00 69.69 95 TYR A CA 1
ATOM 716 C C . TYR A 1 95 ? -7.855 0.516 18.249 1.00 69.69 95 TYR A C 1
ATOM 718 O O . TYR A 1 95 ? -8.741 -0.298 18.483 1.00 69.69 95 TYR A O 1
ATOM 726 N N . SER A 1 96 ? -6.615 0.345 18.725 1.00 63.97 96 SER A N 1
ATOM 727 C CA . SER A 1 96 ? -6.217 -0.781 19.588 1.00 63.97 96 SER A CA 1
ATOM 728 C C . SER A 1 96 ? -5.960 -0.402 21.049 1.00 63.97 96 SER A C 1
ATOM 730 O O . SER A 1 96 ? -5.718 -1.295 21.854 1.00 63.97 96 SER A O 1
ATOM 732 N N . ARG A 1 97 ? -5.954 0.893 21.398 1.00 57.81 97 ARG A N 1
ATOM 733 C CA . ARG A 1 97 ? -5.619 1.392 22.749 1.00 57.81 97 ARG A CA 1
ATOM 734 C C . ARG A 1 97 ? -6.835 1.799 23.595 1.00 57.81 97 ARG A C 1
ATOM 736 O O . ARG A 1 97 ? -6.654 2.322 24.685 1.00 57.81 97 ARG A O 1
ATOM 743 N N . THR A 1 98 ? -8.047 1.557 23.105 1.00 49.16 98 THR A N 1
ATOM 744 C CA . THR A 1 98 ? -9.332 1.894 23.746 1.00 49.16 98 THR A CA 1
ATOM 745 C C . THR A 1 98 ? -9.952 0.709 24.506 1.00 49.16 98 THR A C 1
ATOM 747 O O . THR A 1 98 ? -11.166 0.526 24.468 1.00 49.16 98 THR A O 1
ATOM 750 N N . SER A 1 99 ? -9.128 -0.113 25.170 1.00 41.44 99 SER A N 1
ATOM 751 C CA . SER A 1 99 ? -9.597 -1.132 26.129 1.00 41.44 99 SER A CA 1
ATOM 752 C C . SER A 1 99 ? -9.507 -0.625 27.558 1.00 41.44 99 SER A C 1
ATOM 754 O O . SER A 1 99 ? -8.382 -0.198 27.912 1.00 41.44 99 SER A O 1
#

Radius of gyration: 15.47 Å; chains: 1; bounding box: 34×22×44 Å

pLDDT: mean 80.15, std 9.59, range [41.44, 90.81]